Protein AF-A0A925BGM1-F1 (afdb_monomer)

Structure (mmCIF, N/CA/C/O backbone):
data_AF-A0A925BGM1-F1
#
_entry.id   AF-A0A925BGM1-F1
#
loop_
_atom_site.group_PDB
_atom_site.id
_atom_site.type_symbol
_atom_site.label_atom_id
_atom_site.label_alt_id
_atom_site.label_comp_id
_atom_site.label_asym_id
_atom_site.label_entity_id
_atom_site.label_seq_id
_atom_site.pdbx_PDB_ins_code
_atom_site.Cartn_x
_atom_site.Cartn_y
_atom_sit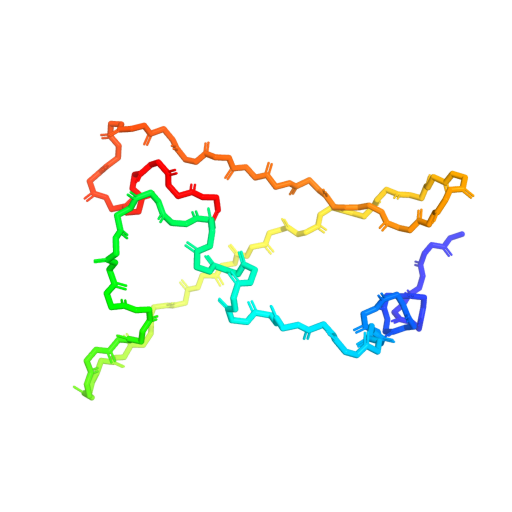e.Cartn_z
_atom_site.occupancy
_atom_site.B_iso_or_equiv
_atom_site.auth_seq_id
_atom_site.auth_comp_id
_atom_site.auth_asym_id
_atom_site.auth_atom_id
_atom_site.pdbx_PDB_model_num
ATOM 1 N N . MET A 1 1 ? 9.906 7.547 -19.045 1.00 85.19 1 MET A N 1
ATOM 2 C CA . MET A 1 1 ? 8.626 8.052 -18.499 1.00 85.19 1 MET A CA 1
ATOM 3 C C . MET A 1 1 ? 7.807 6.836 -18.127 1.00 85.19 1 MET A C 1
ATOM 5 O O . MET A 1 1 ? 7.720 5.955 -18.967 1.00 85.19 1 MET A O 1
ATOM 9 N N . ILE A 1 2 ? 7.279 6.760 -16.905 1.00 92.94 2 ILE A N 1
ATOM 10 C CA . ILE A 1 2 ? 6.426 5.639 -16.486 1.00 92.94 2 ILE A CA 1
ATOM 11 C C . ILE A 1 2 ? 5.025 5.853 -17.065 1.00 92.94 2 ILE A C 1
ATOM 13 O O . ILE A 1 2 ? 4.458 6.939 -16.935 1.00 92.94 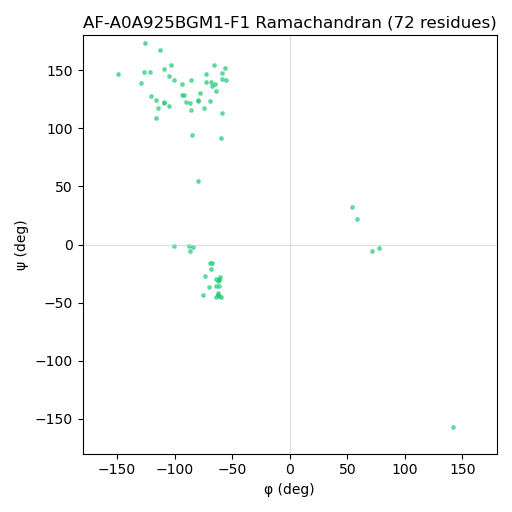2 ILE A O 1
ATOM 17 N N . THR A 1 3 ? 4.476 4.825 -17.702 1.00 95.31 3 THR A N 1
ATOM 18 C CA . THR A 1 3 ? 3.128 4.799 -18.276 1.00 95.31 3 THR A CA 1
ATOM 19 C C . THR A 1 3 ? 2.228 3.828 -17.515 1.00 95.31 3 THR A C 1
ATOM 21 O O . THR A 1 3 ? 2.687 2.976 -16.756 1.00 95.31 3 THR A O 1
ATOM 24 N N . LEU A 1 4 ? 0.918 3.896 -17.761 1.00 94.75 4 LEU A N 1
ATOM 25 C CA . LEU A 1 4 ? -0.029 2.939 -17.185 1.00 94.75 4 LEU A CA 1
ATOM 26 C C . LEU A 1 4 ? 0.247 1.490 -17.626 1.00 94.75 4 LEU A C 1
ATOM 28 O O . LEU A 1 4 ? -0.032 0.559 -16.874 1.00 94.75 4 LEU A O 1
ATOM 32 N N . ASN A 1 5 ? 0.788 1.285 -18.830 1.00 96.12 5 ASN A N 1
ATOM 33 C CA . ASN A 1 5 ? 1.132 -0.053 -19.309 1.00 96.12 5 ASN A CA 1
ATOM 34 C C . ASN A 1 5 ? 2.331 -0.628 -18.552 1.00 96.12 5 ASN A C 1
ATOM 36 O O . ASN A 1 5 ? 2.300 -1.810 -18.222 1.00 96.12 5 ASN A O 1
ATOM 40 N N . ASP A 1 6 ? 3.314 0.205 -18.198 1.00 94.06 6 ASP A N 1
ATOM 41 C CA . ASP A 1 6 ? 4.451 -0.219 -17.371 1.00 94.06 6 ASP A CA 1
ATOM 42 C C . ASP A 1 6 ? 3.975 -0.674 -15.986 1.00 94.06 6 ASP A C 1
ATOM 44 O O . ASP A 1 6 ? 4.385 -1.722 -15.495 1.00 94.06 6 ASP A O 1
ATOM 48 N N . VAL A 1 7 ? 3.028 0.062 -15.387 1.00 94.56 7 VAL A N 1
ATOM 49 C CA . VAL A 1 7 ? 2.421 -0.311 -14.097 1.00 94.56 7 VAL A CA 1
ATOM 50 C C . 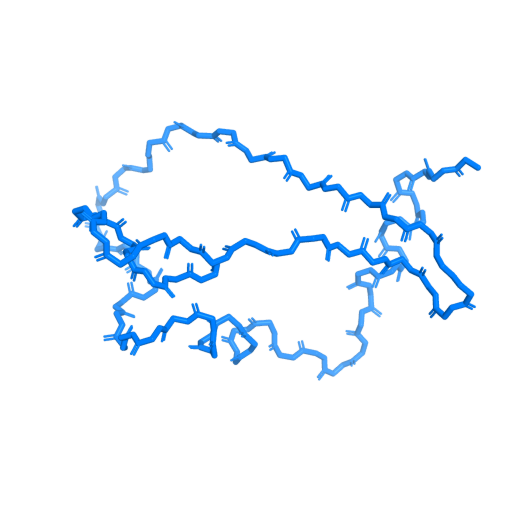VAL A 1 7 ? 1.646 -1.621 -14.202 1.00 94.56 7 VAL A C 1
ATOM 52 O O . VAL A 1 7 ? 1.780 -2.490 -13.346 1.00 94.56 7 VAL A O 1
ATOM 55 N N . ARG A 1 8 ? 0.842 -1.794 -15.258 1.00 94.88 8 ARG A N 1
ATOM 56 C CA . ARG A 1 8 ? 0.096 -3.041 -15.478 1.00 94.88 8 ARG A CA 1
ATOM 57 C C . ARG A 1 8 ? 1.029 -4.233 -15.642 1.00 94.88 8 ARG A C 1
ATOM 59 O O . ARG A 1 8 ? 0.764 -5.262 -15.038 1.00 94.88 8 ARG A O 1
ATOM 66 N N . ALA A 1 9 ? 2.099 -4.087 -16.421 1.00 93.44 9 ALA A N 1
ATOM 67 C CA . ALA A 1 9 ? 3.096 -5.135 -16.597 1.00 93.44 9 ALA A CA 1
ATOM 68 C C . ALA A 1 9 ? 3.796 -5.470 -15.269 1.00 93.44 9 ALA A C 1
ATOM 70 O O . ALA A 1 9 ? 3.914 -6.641 -14.926 1.00 93.44 9 ALA A O 1
ATOM 71 N N . ALA A 1 10 ? 4.177 -4.459 -14.479 1.00 92.75 10 ALA A N 1
ATOM 72 C CA . ALA A 1 10 ? 4.819 -4.661 -13.178 1.00 92.75 10 ALA A CA 1
ATOM 73 C C . ALA A 1 10 ? 3.917 -5.368 -12.147 1.00 92.75 10 ALA A C 1
ATOM 75 O O . ALA A 1 10 ? 4.417 -6.080 -11.281 1.00 92.75 10 ALA A O 1
ATOM 76 N N . LEU A 1 11 ? 2.593 -5.199 -12.239 1.00 91.50 11 LEU A N 1
ATOM 77 C CA . LEU A 1 11 ? 1.624 -5.852 -11.350 1.00 91.50 11 LEU A CA 1
ATOM 78 C C . LEU A 1 11 ? 1.190 -7.252 -11.818 1.00 91.50 11 LEU A C 1
ATOM 80 O O . LEU A 1 11 ? 0.477 -7.936 -11.086 1.00 91.50 11 LEU A O 1
ATOM 84 N N . GLN A 1 12 ? 1.608 -7.704 -13.005 1.00 92.25 12 GLN A N 1
ATOM 85 C CA . GLN A 1 12 ? 1.343 -9.060 -13.509 1.00 92.25 12 GLN A CA 1
ATOM 86 C C . GLN A 1 12 ? 2.312 -10.083 -12.897 1.00 92.25 12 GLN A C 1
ATOM 88 O O . GLN A 1 12 ? 3.012 -10.812 -13.597 1.00 92.25 12 GLN A O 1
ATOM 93 N N . LEU A 1 13 ? 2.360 -10.123 -11.567 1.00 89.44 13 LEU A N 1
ATOM 94 C CA . LEU A 1 13 ? 3.202 -11.054 -10.828 1.00 89.44 13 LEU A CA 1
ATOM 95 C C . LEU A 1 13 ? 2.591 -12.460 -10.888 1.00 89.44 13 LEU A C 1
ATOM 97 O O . LEU A 1 13 ? 1.478 -12.687 -10.409 1.00 89.44 13 LEU A O 1
ATOM 101 N N . LEU A 1 14 ? 3.325 -13.401 -11.482 1.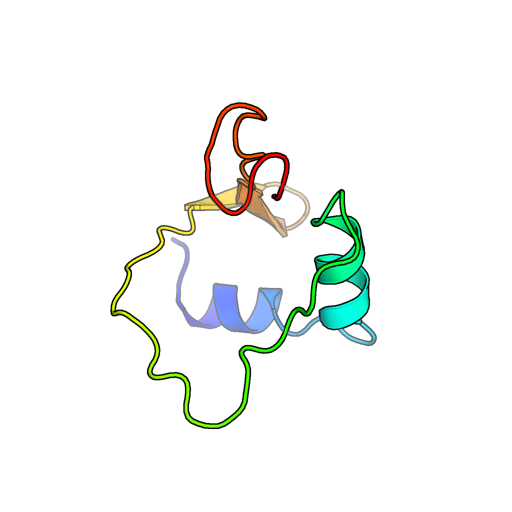00 90.75 14 LEU A N 1
ATOM 102 C CA . LEU A 1 14 ? 2.970 -14.818 -11.457 1.00 90.75 14 LEU A CA 1
ATOM 103 C C . LEU A 1 14 ? 3.100 -15.344 -10.023 1.00 90.75 14 LEU A C 1
ATOM 105 O O . LEU A 1 14 ? 4.062 -15.020 -9.330 1.00 90.75 14 LEU A O 1
ATOM 109 N N . ASP A 1 15 ? 2.120 -16.134 -9.588 1.00 92.75 15 ASP A N 1
ATOM 110 C CA . ASP A 1 15 ? 2.103 -16.811 -8.283 1.00 92.75 15 ASP A CA 1
ATOM 111 C C . ASP A 1 15 ? 2.201 -15.889 -7.048 1.00 92.75 15 ASP A C 1
ATOM 113 O O . ASP A 1 15 ? 2.564 -16.328 -5.956 1.00 92.75 15 ASP A O 1
ATOM 117 N N . PHE A 1 16 ? 1.849 -14.605 -7.180 1.00 92.94 16 PHE A N 1
ATOM 118 C CA . PHE A 1 16 ? 1.849 -13.670 -6.054 1.00 92.94 16 PHE A CA 1
ATOM 119 C C . PHE A 1 16 ? 0.540 -13.717 -5.255 1.00 92.94 16 PHE A C 1
ATOM 121 O O . PHE A 1 16 ? -0.523 -13.322 -5.740 1.00 92.94 16 PHE A O 1
ATOM 128 N N . ASP A 1 17 ? 0.623 -14.134 -3.991 1.00 93.00 17 ASP A N 1
ATOM 129 C CA . ASP A 1 17 ? -0.504 -14.095 -3.057 1.00 93.00 17 ASP A CA 1
ATOM 130 C C . ASP A 1 17 ? -0.620 -12.716 -2.388 1.00 93.00 17 ASP A C 1
ATOM 132 O O . ASP A 1 17 ? -0.005 -12.421 -1.357 1.00 93.00 17 ASP A O 1
ATOM 136 N N . ALA A 1 18 ? -1.457 -11.863 -2.980 1.00 88.81 18 ALA A N 1
ATOM 137 C CA . ALA A 1 18 ? -1.712 -10.521 -2.472 1.00 88.81 18 ALA A CA 1
ATOM 138 C C . ALA A 1 18 ? -2.345 -10.512 -1.068 1.00 88.81 18 ALA A C 1
ATOM 140 O O . ALA A 1 18 ? -2.082 -9.593 -0.291 1.00 88.81 18 ALA A O 1
ATOM 141 N N . GLN A 1 19 ? -3.160 -11.515 -0.720 1.00 86.31 19 GLN A N 1
ATOM 142 C CA . GLN A 1 19 ? -3.817 -11.569 0.589 1.00 86.31 19 GLN A CA 1
ATOM 143 C C . GLN A 1 19 ? -2.824 -11.966 1.679 1.00 86.31 19 GLN A C 1
ATOM 145 O O . GLN A 1 19 ? -2.791 -11.330 2.735 1.00 86.31 19 GLN A O 1
ATOM 150 N N . ALA A 1 20 ? -1.978 -12.966 1.413 1.00 89.31 20 ALA A N 1
ATOM 151 C CA . ALA A 1 20 ? -0.910 -13.351 2.328 1.00 89.31 20 ALA A CA 1
ATOM 152 C C . ALA A 1 20 ? 0.091 -12.205 2.535 1.00 89.31 20 ALA A C 1
ATOM 154 O O . ALA A 1 20 ? 0.443 -11.901 3.677 1.00 89.31 20 ALA A O 1
ATOM 155 N N . ALA A 1 21 ? 0.488 -11.510 1.462 1.00 89.56 21 ALA A N 1
ATOM 156 C CA . ALA A 1 21 ? 1.353 -10.335 1.562 1.00 89.56 21 ALA A CA 1
ATOM 157 C C . ALA A 1 21 ? 0.715 -9.224 2.418 1.00 89.56 21 ALA A C 1
ATOM 159 O O . ALA A 1 21 ? 1.363 -8.681 3.313 1.00 89.56 21 ALA A O 1
ATOM 160 N N . GLN A 1 22 ? -0.572 -8.930 2.203 1.00 87.31 22 GLN A N 1
ATOM 161 C CA . GLN A 1 22 ? -1.308 -7.944 2.999 1.00 87.31 22 GLN A CA 1
ATOM 162 C C . GLN A 1 22 ? -1.446 -8.362 4.473 1.00 87.31 22 GLN A C 1
ATOM 164 O O . GLN A 1 22 ? -1.391 -7.514 5.363 1.00 87.31 22 GLN A O 1
ATOM 169 N N . ALA A 1 23 ? -1.600 -9.656 4.766 1.00 86.12 23 ALA A N 1
ATOM 170 C CA . ALA A 1 23 ? -1.702 -10.141 6.141 1.00 86.12 23 ALA A CA 1
ATOM 171 C C . ALA A 1 23 ? -0.431 -9.839 6.958 1.00 86.12 23 ALA A C 1
ATOM 173 O O . ALA A 1 23 ? -0.531 -9.475 8.130 1.00 86.12 23 ALA A O 1
ATOM 174 N N . LEU A 1 24 ? 0.750 -9.898 6.328 1.00 88.88 24 LEU A N 1
ATOM 175 C CA . LEU A 1 24 ? 2.033 -9.540 6.953 1.00 88.88 24 LEU A CA 1
ATOM 176 C C . LEU A 1 24 ? 2.158 -8.038 7.261 1.00 88.88 24 LEU A C 1
ATOM 178 O O . LEU A 1 24 ? 2.947 -7.642 8.115 1.00 88.88 24 LEU A O 1
ATOM 182 N N . MET A 1 25 ? 1.364 -7.202 6.591 1.00 90.56 25 MET A N 1
ATOM 183 C CA . MET A 1 25 ? 1.339 -5.747 6.766 1.00 90.56 25 MET A CA 1
ATOM 184 C C . MET A 1 25 ? 0.446 -5.298 7.935 1.00 90.56 25 MET A C 1
ATOM 186 O O . MET A 1 25 ? 0.388 -4.109 8.252 1.00 90.56 25 MET A O 1
ATOM 190 N N . SER A 1 26 ? -0.228 -6.230 8.623 1.00 85.19 26 SER A N 1
ATOM 191 C CA . SER A 1 26 ? -1.081 -5.933 9.775 1.00 85.19 26 SER A CA 1
ATOM 192 C C . SER A 1 26 ? -0.546 -6.580 11.060 1.00 85.19 26 SER A C 1
ATOM 194 O O . SER A 1 26 ? -0.694 -7.786 11.241 1.00 85.19 26 SER A O 1
ATOM 196 N N . PRO A 1 27 ? -0.006 -5.806 12.025 1.00 73.12 27 PRO A N 1
ATOM 197 C CA . PRO A 1 27 ? 0.596 -6.356 13.247 1.00 73.12 27 PRO A CA 1
ATOM 198 C C . PRO A 1 27 ? -0.417 -7.015 14.194 1.00 73.12 27 PRO A C 1
ATOM 200 O O . PRO A 1 27 ? -0.040 -7.754 15.097 1.00 73.12 27 PRO A O 1
ATOM 203 N N . VAL A 1 28 ? -1.711 -6.744 14.008 1.00 70.00 28 VAL A N 1
ATOM 204 C CA . VAL A 1 28 ? -2.802 -7.385 14.745 1.00 70.00 28 VAL A CA 1
ATOM 205 C C . VAL A 1 28 ? -3.681 -8.080 13.719 1.00 70.00 28 VAL A C 1
ATOM 207 O O . VAL A 1 28 ? -4.119 -7.431 12.767 1.00 70.00 28 VAL A O 1
ATOM 210 N N . SER A 1 29 ? -3.959 -9.374 13.913 1.00 64.81 29 SER A N 1
ATOM 211 C CA . SER A 1 29 ? -4.956 -10.109 13.124 1.00 64.81 29 SER A CA 1
ATOM 212 C C . SER A 1 29 ? -6.319 -9.437 13.296 1.00 64.81 29 SER A C 1
ATOM 214 O O . SER A 1 29 ? -7.048 -9.688 14.253 1.00 64.81 29 SER A O 1
ATOM 216 N N . ARG A 1 30 ? -6.635 -8.506 12.396 1.00 65.12 30 ARG A N 1
ATOM 217 C CA . ARG A 1 30 ? -7.932 -7.841 12.303 1.00 65.12 30 ARG A CA 1
ATOM 218 C C . ARG A 1 30 ? -8.694 -8.440 11.138 1.00 65.12 30 ARG A C 1
ATOM 220 O O . ARG A 1 30 ? -8.110 -8.919 10.170 1.00 65.12 30 ARG A O 1
ATOM 227 N N . ARG A 1 31 ? -10.019 -8.363 11.221 1.00 71.06 31 ARG A N 1
ATOM 228 C CA . ARG A 1 31 ? -10.888 -8.670 10.088 1.00 71.06 31 ARG A CA 1
ATOM 229 C C . ARG A 1 31 ? -10.523 -7.723 8.938 1.00 71.06 31 ARG A C 1
ATOM 231 O O . ARG A 1 31 ? -10.693 -6.514 9.071 1.00 71.06 31 ARG A O 1
ATOM 238 N N . MET A 1 32 ? -9.979 -8.277 7.857 1.00 72.44 32 MET A N 1
ATOM 239 C CA . MET A 1 32 ? -9.563 -7.515 6.671 1.00 72.44 32 MET A CA 1
ATOM 240 C C . MET A 1 32 ? -10.760 -7.050 5.840 1.00 72.44 32 MET A C 1
ATOM 242 O O . MET A 1 32 ? -10.701 -6.020 5.177 1.00 72.44 32 MET A O 1
ATOM 246 N N . SER A 1 33 ? -11.867 -7.787 5.919 1.00 79.25 33 SER A N 1
ATOM 247 C CA . SER A 1 33 ? -13.131 -7.419 5.293 1.00 79.25 33 SER A CA 1
ATOM 248 C C . SER A 1 33 ? -14.019 -6.655 6.277 1.00 79.25 33 SER A C 1
ATOM 250 O O . SER A 1 33 ? -14.128 -7.058 7.445 1.00 79.25 33 SER A O 1
ATOM 252 N N . PRO A 1 34 ? -14.688 -5.579 5.829 1.00 81.19 34 PRO A N 1
ATOM 253 C CA . PRO A 1 34 ? -15.669 -4.895 6.654 1.00 81.19 34 PRO A CA 1
ATOM 254 C C . PRO A 1 34 ? -16.879 -5.812 6.932 1.00 81.19 34 PRO A C 1
ATOM 256 O O . PRO A 1 34 ? -17.157 -6.717 6.142 1.00 81.19 34 PRO A O 1
ATOM 259 N N . PRO A 1 35 ? -17.613 -5.612 8.043 1.00 86.50 35 PRO A N 1
ATOM 260 C CA . PRO A 1 35 ? -18.883 -6.297 8.285 1.00 86.50 35 PRO A CA 1
ATOM 261 C C . PRO A 1 35 ? -19.894 -6.075 7.151 1.00 86.50 35 PRO A C 1
ATOM 263 O O . PRO A 1 35 ? -19.888 -5.019 6.511 1.00 86.50 35 PRO A O 1
ATOM 266 N N . GLU A 1 36 ? -20.804 -7.029 6.949 1.00 91.62 36 GLU A N 1
ATOM 267 C CA . GLU A 1 36 ? -21.900 -6.885 5.984 1.00 91.62 36 GLU A CA 1
ATOM 268 C C . GLU A 1 36 ? -22.725 -5.617 6.250 1.00 91.62 36 GLU A C 1
ATOM 270 O O . GLU A 1 36 ? -22.945 -5.224 7.396 1.00 91.62 36 GLU A O 1
ATOM 275 N N . GLY A 1 37 ? -23.149 -4.945 5.178 1.00 92.69 37 GLY A N 1
ATOM 276 C CA . GLY A 1 37 ? -23.891 -3.683 5.254 1.00 92.69 37 GLY A CA 1
ATOM 277 C C . GLY A 1 37 ? -23.041 -2.441 5.559 1.00 92.69 37 GLY A C 1
ATOM 278 O O . GLY A 1 37 ? -23.573 -1.331 5.550 1.00 92.69 37 GLY A O 1
ATOM 279 N N . THR A 1 38 ? -21.729 -2.584 5.786 1.00 91.31 38 THR A N 1
ATOM 280 C CA . THR A 1 38 ? -20.830 -1.432 5.957 1.00 91.31 38 THR A CA 1
ATOM 281 C C . THR A 1 38 ? -20.674 -0.679 4.640 1.00 91.31 38 THR A C 1
ATOM 283 O O . THR A 1 38 ? -20.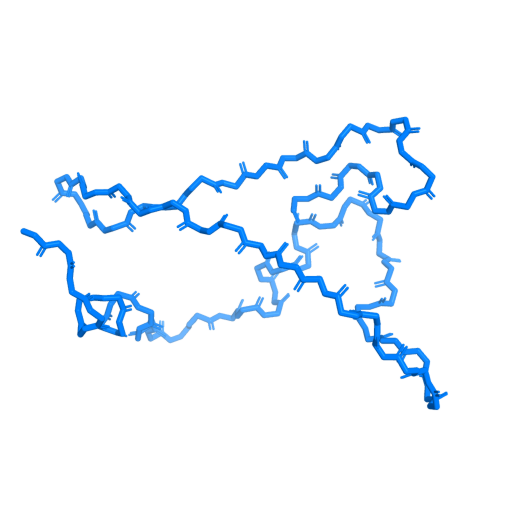216 -1.244 3.650 1.00 91.31 38 THR A O 1
ATOM 286 N N . GLN A 1 39 ? -20.989 0.616 4.646 1.00 92.25 39 GLN A N 1
ATOM 287 C CA . GLN A 1 39 ? -20.728 1.500 3.512 1.00 92.25 39 GLN A CA 1
ATOM 288 C C . GLN A 1 39 ? -19.300 2.061 3.600 1.00 92.25 39 GLN A C 1
ATOM 290 O O . GLN A 1 39 ? -18.965 2.690 4.613 1.00 92.25 39 GLN A O 1
ATOM 295 N N . PRO A 1 40 ? -18.441 1.843 2.584 1.00 86.69 40 PRO A N 1
ATOM 296 C CA . PRO A 1 40 ? -17.112 2.438 2.545 1.00 86.69 40 PRO A CA 1
ATOM 297 C C . PRO A 1 40 ? -17.190 3.964 2.592 1.00 86.69 40 PRO A C 1
ATOM 299 O O . PRO A 1 40 ? -18.069 4.578 1.990 1.00 86.69 40 PRO A O 1
ATOM 302 N N . ARG A 1 41 ? -16.244 4.586 3.297 1.00 89.62 41 ARG A N 1
ATOM 303 C CA . ARG A 1 41 ? -16.039 6.035 3.210 1.00 89.62 41 ARG A CA 1
ATOM 304 C C . ARG A 1 41 ? -15.118 6.323 2.038 1.00 89.62 41 ARG A C 1
ATOM 306 O O . ARG A 1 41 ? -14.152 5.592 1.832 1.00 89.62 41 ARG A O 1
ATOM 313 N N . GLU A 1 42 ? -15.401 7.396 1.313 1.00 94.38 42 GLU A N 1
ATOM 314 C CA . GLU A 1 42 ? -14.516 7.853 0.249 1.00 94.38 42 GLU A CA 1
ATOM 315 C C . GLU A 1 42 ? -13.163 8.278 0.833 1.00 94.38 42 GLU A C 1
ATOM 317 O O . GLU A 1 42 ? -13.092 8.989 1.840 1.00 94.38 42 GLU A O 1
ATOM 322 N N . ALA A 1 43 ? -12.088 7.800 0.211 1.00 91.19 43 ALA A N 1
ATOM 323 C CA . ALA A 1 43 ? -10.722 8.128 0.574 1.00 91.19 43 ALA A CA 1
ATOM 324 C C . ALA A 1 43 ? -9.834 8.091 -0.674 1.00 91.19 43 ALA A C 1
ATOM 326 O O . ALA A 1 43 ? -10.038 7.270 -1.568 1.00 91.19 43 ALA A O 1
ATOM 327 N N . GLY A 1 44 ? -8.829 8.965 -0.708 1.00 94.38 44 GLY A N 1
ATOM 328 C CA . GLY A 1 44 ? -7.764 8.941 -1.705 1.00 94.38 44 GLY A CA 1
ATOM 329 C C . GLY A 1 44 ? -6.470 8.400 -1.104 1.00 94.38 44 GLY A C 1
ATOM 330 O O . GLY A 1 44 ? -6.161 8.667 0.058 1.00 94.38 44 GLY A O 1
ATOM 331 N N . VAL A 1 45 ? -5.702 7.667 -1.906 1.00 92.62 45 VAL A N 1
ATOM 332 C CA . VAL A 1 45 ? -4.338 7.235 -1.578 1.00 92.62 45 VAL A CA 1
ATOM 333 C C . VAL A 1 45 ? -3.394 7.652 -2.700 1.00 92.62 45 VAL A C 1
ATOM 335 O O . VAL A 1 45 ? -3.794 7.715 -3.862 1.00 92.62 45 VAL A O 1
ATOM 338 N N . LEU A 1 46 ? -2.144 7.940 -2.349 1.00 95.06 46 LEU A N 1
ATOM 339 C CA . LEU A 1 46 ? -1.088 8.255 -3.304 1.00 95.06 46 LEU A CA 1
ATOM 340 C C . LEU A 1 46 ? -0.093 7.098 -3.335 1.00 95.06 46 LEU A C 1
ATOM 342 O O . LEU A 1 46 ? 0.506 6.776 -2.312 1.00 95.06 46 LEU A O 1
ATOM 346 N N . VAL A 1 47 ? 0.094 6.506 -4.512 1.00 93.25 47 VAL A N 1
ATOM 347 C CA . VAL A 1 47 ? 1.136 5.505 -4.757 1.00 93.25 47 VAL A CA 1
ATOM 348 C C . VAL A 1 47 ? 2.244 6.168 -5.559 1.00 93.25 47 VAL A C 1
ATOM 350 O O . VAL A 1 47 ? 2.014 6.657 -6.665 1.00 93.25 47 VAL A O 1
ATOM 353 N N . LEU A 1 48 ? 3.441 6.206 -4.982 1.00 94.38 48 LEU A N 1
ATOM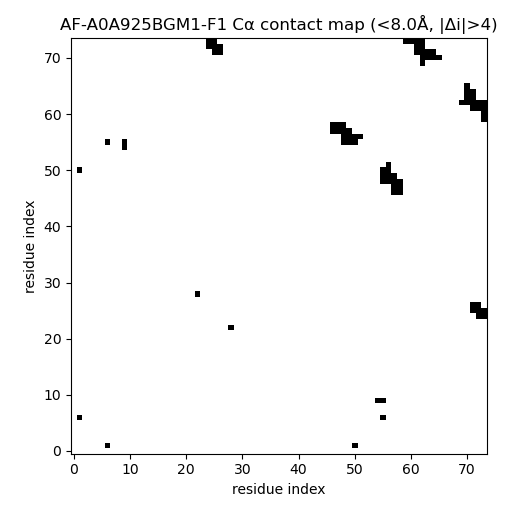 354 C CA . LEU A 1 48 ? 4.635 6.745 -5.622 1.00 94.38 48 LEU A CA 1
ATOM 355 C C . LEU A 1 48 ? 5.389 5.607 -6.305 1.00 94.38 48 LEU A C 1
ATOM 357 O O . LEU A 1 48 ? 5.649 4.591 -5.667 1.00 94.38 48 LEU A O 1
ATOM 361 N N . LEU A 1 49 ? 5.727 5.787 -7.582 1.00 95.62 49 LEU A N 1
ATOM 362 C CA . LEU A 1 49 ? 6.448 4.803 -8.386 1.00 95.62 49 LEU A CA 1
ATOM 363 C C . LEU A 1 49 ? 7.868 5.294 -8.649 1.00 95.62 49 LEU A C 1
ATOM 365 O O . LEU A 1 49 ? 8.057 6.360 -9.240 1.00 95.62 49 LEU A O 1
ATOM 369 N N . TYR A 1 50 ? 8.844 4.491 -8.242 1.00 95.38 50 TYR A N 1
ATOM 370 C CA . TYR A 1 50 ? 10.264 4.769 -8.411 1.00 95.38 50 TYR A CA 1
ATOM 371 C C . TYR A 1 50 ? 10.869 3.731 -9.358 1.00 95.38 50 TYR A C 1
ATOM 373 O O . TYR A 1 50 ? 10.812 2.540 -9.056 1.00 95.38 50 TYR A O 1
ATOM 381 N N . PRO A 1 51 ? 11.388 4.140 -10.526 1.00 94.31 51 PRO A N 1
ATOM 382 C CA . PRO A 1 51 ? 12.089 3.227 -11.410 1.00 94.31 51 PRO A CA 1
ATOM 383 C C . PRO A 1 51 ? 13.520 3.019 -10.908 1.00 94.31 51 PRO A C 1
ATOM 385 O O . PRO A 1 51 ? 14.273 3.981 -10.783 1.00 94.31 51 PRO A O 1
ATOM 388 N N . GLU A 1 52 ? 13.890 1.765 -10.678 1.00 93.75 52 GLU A N 1
ATOM 389 C CA . GLU A 1 52 ? 15.227 1.331 -10.270 1.00 93.75 52 GLU A CA 1
ATOM 390 C C . GLU A 1 52 ? 15.762 0.262 -11.238 1.00 93.75 52 GLU A C 1
ATOM 392 O O . GLU A 1 52 ? 15.059 -0.194 -12.146 1.00 93.75 52 GLU A O 1
ATOM 397 N N . ALA A 1 53 ? 17.029 -0.133 -11.076 1.00 91.69 53 ALA A N 1
ATOM 398 C CA . ALA A 1 53 ? 17.693 -1.082 -11.978 1.00 91.69 53 ALA A CA 1
ATOM 399 C C . ALA A 1 53 ? 17.016 -2.467 -12.034 1.00 91.69 53 ALA A C 1
ATOM 401 O O . ALA A 1 53 ? 17.111 -3.158 -13.047 1.00 91.69 53 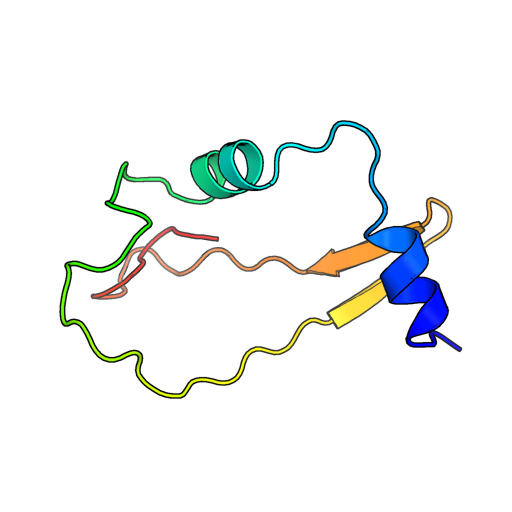ALA A O 1
ATOM 402 N N . ASP A 1 54 ? 16.342 -2.867 -10.958 1.00 91.31 54 ASP A N 1
ATOM 403 C CA . ASP A 1 54 ? 15.651 -4.147 -10.790 1.00 91.31 54 ASP A CA 1
ATOM 404 C C . ASP A 1 54 ? 14.128 -4.064 -11.009 1.00 91.31 54 ASP A C 1
ATOM 406 O O . ASP A 1 54 ? 13.454 -5.093 -10.961 1.00 91.31 54 ASP A O 1
ATOM 410 N N . GLY A 1 55 ? 13.574 -2.880 -11.300 1.00 91.06 55 GLY A N 1
ATOM 411 C CA . GLY A 1 55 ? 12.161 -2.727 -11.654 1.00 91.06 55 GLY A CA 1
ATOM 412 C C . GLY A 1 55 ? 11.492 -1.477 -11.087 1.00 91.06 55 GLY A C 1
ATOM 413 O O . GLY A 1 55 ? 12.134 -0.470 -10.799 1.00 91.06 55 GLY A O 1
ATOM 414 N N . LEU A 1 56 ? 10.161 -1.525 -10.967 1.00 94.94 56 LEU A N 1
ATOM 415 C CA . LEU A 1 56 ? 9.373 -0.458 -10.347 1.00 94.94 56 LEU A CA 1
ATOM 416 C C . LEU A 1 56 ? 9.180 -0.735 -8.856 1.00 94.94 56 LEU A C 1
ATOM 418 O O . LEU A 1 56 ? 8.684 -1.792 -8.471 1.00 94.94 56 LEU A O 1
ATOM 422 N N . HIS A 1 57 ? 9.501 0.258 -8.036 1.00 94.50 57 HIS A N 1
ATOM 423 C CA . HIS A 1 57 ? 9.357 0.220 -6.586 1.00 94.50 57 HIS A CA 1
ATOM 424 C C . HIS A 1 57 ? 8.235 1.144 -6.127 1.00 94.50 57 HIS A C 1
ATOM 426 O O . HIS A 1 57 ? 7.959 2.175 -6.748 1.00 94.50 57 HIS A O 1
ATOM 432 N N . ILE A 1 58 ? 7.616 0.789 -5.001 1.00 94.06 58 ILE A N 1
ATOM 433 C CA . ILE A 1 58 ? 6.654 1.632 -4.289 1.00 94.06 58 ILE A CA 1
ATOM 434 C C . ILE A 1 58 ? 7.125 1.885 -2.864 1.00 94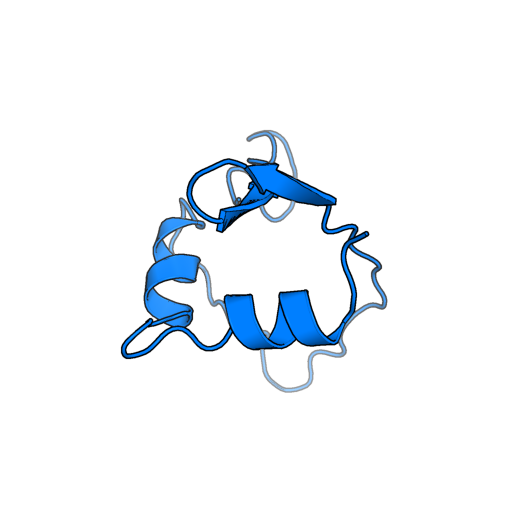.06 58 ILE A C 1
ATOM 436 O O . ILE A 1 58 ? 7.750 1.032 -2.236 1.00 94.06 58 ILE A O 1
ATOM 440 N N . VAL A 1 59 ? 6.778 3.053 -2.333 1.00 94.81 59 VAL A N 1
ATOM 441 C CA . VAL A 1 59 ? 7.008 3.367 -0.922 1.00 94.81 59 VAL A CA 1
ATOM 442 C C . VAL A 1 59 ? 5.792 2.937 -0.117 1.00 94.81 59 VAL A C 1
ATOM 444 O O . VAL A 1 59 ? 4.678 3.401 -0.357 1.00 94.81 59 VAL A O 1
ATOM 447 N N . LEU A 1 60 ? 6.026 2.070 0.863 1.00 93.94 60 LEU A N 1
ATOM 448 C CA . LEU A 1 60 ? 5.040 1.677 1.858 1.00 93.94 60 LEU A CA 1
ATOM 449 C C . LEU A 1 60 ? 5.293 2.436 3.163 1.00 93.94 60 LEU A C 1
ATOM 451 O O . LEU A 1 60 ? 6.439 2.648 3.559 1.00 93.94 60 LEU A O 1
ATOM 455 N N . THR A 1 61 ? 4.227 2.840 3.850 1.00 94.00 61 THR A N 1
ATOM 456 C CA . THR A 1 61 ? 4.334 3.604 5.099 1.00 94.00 61 THR A CA 1
ATOM 457 C C . THR A 1 61 ? 3.772 2.809 6.260 1.00 94.00 61 THR A C 1
ATOM 459 O O . THR A 1 61 ? 2.591 2.490 6.252 1.00 94.00 61 THR A O 1
ATOM 462 N N . ARG A 1 62 ? 4.555 2.582 7.318 1.00 93.38 62 ARG A N 1
ATOM 463 C CA . ARG A 1 62 ? 4.000 2.073 8.576 1.00 93.38 62 ARG A CA 1
ATOM 464 C C . ARG A 1 62 ? 3.351 3.210 9.361 1.00 93.38 62 ARG A C 1
ATOM 466 O O . ARG A 1 62 ? 3.998 4.199 9.707 1.00 93.38 62 ARG A O 1
ATOM 473 N N . ARG A 1 63 ? 2.074 3.052 9.685 1.00 92.62 63 ARG A N 1
ATOM 474 C CA . ARG A 1 63 ? 1.300 3.992 10.498 1.00 92.62 63 ARG A CA 1
ATOM 475 C C . ARG A 1 63 ? 1.808 3.990 11.938 1.00 92.62 63 ARG A C 1
ATOM 477 O O . ARG A 1 63 ? 2.088 2.935 12.499 1.00 92.62 63 ARG A O 1
ATOM 484 N N . THR A 1 64 ? 1.884 5.170 12.554 1.00 93.69 64 THR A N 1
ATOM 485 C CA . THR A 1 64 ? 2.300 5.289 13.960 1.00 93.69 64 THR A CA 1
ATOM 486 C C . THR A 1 64 ? 1.381 4.501 14.896 1.00 93.69 64 THR A C 1
ATOM 488 O O . THR A 1 64 ? 0.172 4.382 14.664 1.00 93.69 64 THR A O 1
ATOM 491 N N . ASP A 1 65 ? 1.962 3.984 15.976 1.00 91.25 65 ASP A N 1
ATOM 492 C CA . ASP A 1 65 ? 1.275 3.126 16.939 1.00 91.25 65 ASP A CA 1
ATOM 493 C C . ASP A 1 65 ? 0.213 3.877 17.762 1.00 91.25 65 ASP A C 1
ATOM 495 O O . ASP A 1 65 ? -0.682 3.266 18.345 1.00 91.25 65 ASP A O 1
ATOM 499 N N . THR A 1 66 ? 0.251 5.211 17.762 1.00 93.19 66 THR A N 1
ATOM 500 C CA . THR A 1 66 ? -0.655 6.063 18.547 1.00 93.19 66 THR A CA 1
ATOM 501 C C . THR A 1 66 ? -1.975 6.403 17.843 1.00 93.19 66 THR A C 1
ATOM 503 O O . THR A 1 66 ? -2.825 7.083 18.423 1.00 93.19 66 THR A O 1
ATOM 506 N N . LEU A 1 67 ? -2.196 5.943 16.603 1.00 90.12 67 LEU A N 1
ATOM 507 C CA . LEU A 1 67 ? -3.461 6.180 15.898 1.00 90.12 67 LEU A CA 1
ATOM 508 C C . LEU A 1 67 ? -4.602 5.330 16.467 1.00 90.12 67 LEU A C 1
ATOM 510 O O . LEU A 1 67 ? -4.462 4.132 16.693 1.00 90.12 67 LEU A O 1
ATOM 514 N N . ARG A 1 68 ? -5.794 5.931 16.584 1.00 84.94 68 ARG A N 1
ATOM 515 C CA . ARG A 1 68 ? -7.017 5.227 17.022 1.00 84.94 68 ARG A CA 1
ATOM 516 C C . ARG A 1 68 ? -7.428 4.086 16.082 1.00 84.94 68 ARG A C 1
ATOM 518 O O . ARG A 1 68 ? -8.037 3.116 16.519 1.00 84.94 68 ARG A O 1
ATOM 525 N N . GLY A 1 69 ? -7.116 4.206 14.792 1.00 82.00 69 GLY A N 1
ATOM 526 C CA . GLY A 1 69 ? -7.464 3.237 13.755 1.00 82.00 69 GLY A CA 1
ATOM 527 C C . GLY A 1 69 ? -6.249 2.856 12.918 1.00 82.00 69 GLY A C 1
ATOM 528 O O . GLY A 1 69 ? -5.450 3.724 12.554 1.00 82.00 69 GLY A O 1
ATOM 529 N N . HIS A 1 70 ? -6.142 1.563 12.596 1.00 84.69 70 HIS A N 1
ATOM 530 C CA . HIS A 1 70 ? -5.073 1.008 11.757 1.00 84.69 70 HIS A CA 1
ATOM 531 C C . HIS A 1 70 ? -3.659 1.352 12.264 1.00 84.69 70 HIS A C 1
ATOM 533 O O . HIS A 1 70 ? -2.751 1.578 11.475 1.00 84.69 70 HIS A O 1
ATOM 539 N N . SER A 1 71 ? -3.480 1.477 13.583 1.00 89.56 71 SER A N 1
ATOM 540 C CA . SER A 1 71 ? -2.170 1.752 14.182 1.00 89.56 71 SER A CA 1
ATOM 541 C C . SER A 1 71 ? -1.218 0.575 13.937 1.00 89.56 71 SER A C 1
ATOM 543 O O . SER A 1 71 ? -1.637 -0.587 13.966 1.00 89.56 71 SER A O 1
ATOM 545 N N . GLY A 1 72 ? 0.031 0.900 13.600 1.00 90.19 72 GLY A N 1
ATOM 546 C CA . GLY A 1 72 ? 1.085 -0.062 13.295 1.00 90.19 72 GLY A CA 1
ATOM 547 C C . GLY A 1 72 ? 0.946 -0.811 11.965 1.00 90.19 72 GLY A C 1
ATOM 548 O O . GLY A 1 72 ? 1.860 -1.563 11.626 1.00 90.19 72 GLY A O 1
ATOM 549 N N . GLN A 1 73 ? -0.156 -0.631 11.227 1.00 90.31 73 GLN A N 1
ATOM 550 C CA . GLN A 1 73 ? -0.341 -1.221 9.897 1.00 90.31 73 GLN A CA 1
ATOM 551 C C . GLN A 1 73 ? 0.535 -0.513 8.867 1.00 90.31 73 GLN A C 1
ATOM 553 O O . GLN A 1 73 ? 0.768 0.694 8.980 1.00 90.31 73 GLN A O 1
ATOM 558 N N . VAL A 1 74 ? 0.997 -1.273 7.880 1.00 90.56 74 VAL A N 1
ATOM 559 C CA . VAL A 1 74 ? 1.542 -0.746 6.627 1.00 90.56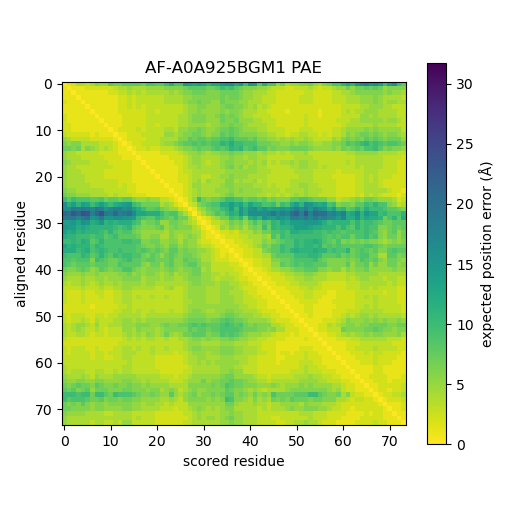 74 VAL A CA 1
ATOM 560 C C . VAL A 1 74 ? 0.397 -0.485 5.652 1.00 90.56 74 VAL A C 1
ATOM 562 O O . VAL A 1 74 ? -0.512 -1.342 5.585 1.00 90.56 74 VAL A O 1
#

Solvent-accessible surface area (backbone atoms only — not comparable to full-atom values): 5132 Å² total; per-residue (Å²): 134,92,48,74,66,57,54,54,58,69,67,64,57,82,93,63,60,64,65,64,56,52,54,76,33,37,84,60,98,62,81,88,65,77,63,89,90,65,78,83,76,93,81,88,86,88,85,56,79,44,86,53,100,92,43,80,42,71,80,81,60,70,37,58,73,86,45,97,66,72,41,48,21,83

Sequence (74 aa):
MITLNDVRAALQLLDFDAQAAQALMSPVSRRMSPPEGTQPREAGVLVLLYPEADGLHIVLTRRTDTLRGHSGQV

Foldseek 3Di:
DDDPVLVVVVPPDPPDDPVVVQCVQQPDPDDPDDDPPDDDDDDDDDWDWDQDPVGTDTDDDQADQPDPPRHRGD

pLDDT: mean 89.43, std 6.96, range [64.81, 96.12]

Nearest PDB structures (foldseek):
  8pxb-assembly1_A  TM=2.666E-01  e=4.926E+00  Equus caballus
  8pvr-assembly1_A  TM=2.388E-01  e=5.664E+00  Equus caballus

Mean predicted aligned error: 4.75 Å

Radius of gyration: 15.34 Å; Cα contacts (8 Å, |Δi|>4): 42; chains: 1; bounding box: 42×26×38 Å

Secondary structure (DSSP, 8-state):
---HHHHHHHT--TT--HHHHHHHT-SS---SSPPTTPPPPP------EEEETTEEEE---PPPTT-SSSTT--